Protein AF-A0A0L0F9P3-F1 (afdb_monomer)

Nearest PDB structures (foldseek):
  6ku0-assembly2_C  TM=9.664E-01  e=3.401E-04  Mus musculus
  3wb8-assembly2_B  TM=9.348E-01  e=1.065E-03  Mus musculus
  4l8t-assembly1_A  TM=9.067E-01  e=6.894E-04  Homo sapiens
  4j5l-assembly1_A  TM=8.996E-01  e=1.065E-03  Homo sapiens
  4lli-assembly2_B  TM=8.389E-01  e=1.009E-03  Homo sapiens

Organism: NCBI:txid667725

Sequence (140 aa):
HKELEDDRDPAQATLSRQASGVLQSSHEDYIGGDGGSDIHVTDIADPGVGANEPVGMFIFEEKDERALVQDLIVNVDPSELLDSRPHGIIAYILFMCLRWADHMNNPRQLQSLLTNSISSIKHVATKNHNRVDLVSFWIC

Structure (mmCIF, N/CA/C/O backbone):
data_AF-A0A0L0F9P3-F1
#
_entry.id   AF-A0A0L0F9P3-F1
#
loop_
_atom_site.group_PDB
_atom_site.id
_atom_site.type_symbol
_atom_site.label_atom_id
_atom_site.label_alt_id
_atom_site.label_comp_id
_atom_site.label_asym_id
_atom_site.label_entity_id
_atom_site.label_seq_id
_atom_site.pdbx_PDB_ins_code
_atom_site.Cartn_x
_atom_site.Cartn_y
_atom_site.Cartn_z
_atom_site.occupancy
_atom_site.B_iso_or_equiv
_atom_site.auth_seq_id
_atom_site.auth_comp_id
_atom_site.auth_asym_id
_atom_site.auth_atom_id
_atom_site.pdbx_PDB_model_num
ATOM 1 N N . HIS A 1 1 ? -52.066 -58.037 26.773 1.00 39.78 1 HIS A N 1
ATOM 2 C CA . HIS A 1 1 ? -51.198 -57.499 25.706 1.00 39.78 1 HIS A CA 1
ATOM 3 C C . HIS A 1 1 ? -51.707 -56.088 25.415 1.00 39.78 1 HIS A C 1
ATOM 5 O O . HIS A 1 1 ? -52.784 -55.987 24.855 1.00 39.78 1 HIS A O 1
ATOM 11 N N . LYS A 1 2 ? -51.244 -55.073 26.164 1.00 40.03 2 LYS A N 1
ATOM 12 C CA . LYS A 1 2 ? -50.114 -54.163 25.841 1.00 40.03 2 LYS A CA 1
ATOM 13 C C . LYS A 1 2 ? -50.456 -53.335 24.583 1.00 40.03 2 LYS A C 1
ATOM 15 O O . LYS A 1 2 ? -50.537 -53.938 23.522 1.00 40.03 2 LYS A O 1
ATOM 20 N N . GLU A 1 3 ? -51.002 -52.118 24.743 1.00 33.66 3 GLU A N 1
ATOM 21 C CA . GLU A 1 3 ? -50.288 -50.807 24.685 1.00 33.66 3 GLU A CA 1
ATOM 22 C C . GLU A 1 3 ? -49.562 -50.634 23.325 1.00 33.66 3 GLU A C 1
ATOM 24 O O . GLU A 1 3 ? -48.861 -51.549 22.912 1.00 33.66 3 GLU A O 1
ATOM 29 N N . LEU A 1 4 ? -49.634 -49.547 22.550 1.00 43.22 4 LEU A N 1
ATOM 30 C CA . LEU A 1 4 ? -49.847 -48.130 22.835 1.00 43.22 4 LEU A CA 1
ATOM 31 C C . LEU A 1 4 ? -50.578 -47.455 21.652 1.00 43.22 4 LEU A C 1
ATOM 33 O O . LEU A 1 4 ? -50.261 -47.717 20.491 1.00 43.22 4 LEU A O 1
ATOM 37 N N . GLU A 1 5 ? -51.501 -46.551 21.975 1.00 47.84 5 GLU A N 1
ATOM 38 C CA . GLU A 1 5 ? -51.888 -45.419 21.130 1.00 47.84 5 GLU A CA 1
ATOM 39 C C . GLU A 1 5 ? -50.667 -44.500 20.951 1.00 47.84 5 GLU A C 1
ATOM 41 O O . GLU A 1 5 ? -50.053 -44.089 21.934 1.00 47.84 5 GLU A O 1
ATOM 46 N N . ASP A 1 6 ? -50.299 -44.205 19.705 1.00 45.25 6 ASP A N 1
ATOM 47 C CA . ASP A 1 6 ? -49.307 -43.181 19.363 1.00 45.25 6 ASP A CA 1
ATOM 48 C C . ASP A 1 6 ? -50.056 -42.003 18.736 1.00 45.25 6 ASP A C 1
ATOM 50 O O . ASP A 1 6 ? -50.331 -41.959 17.534 1.00 45.25 6 ASP A O 1
ATOM 54 N N . ASP A 1 7 ? -50.459 -41.100 19.624 1.00 53.22 7 ASP A N 1
ATOM 55 C CA . ASP A 1 7 ? -50.978 -39.766 19.358 1.00 53.22 7 ASP A CA 1
ATOM 56 C C . ASP A 1 7 ? -49.865 -38.934 18.701 1.00 53.22 7 ASP A C 1
ATOM 58 O O . ASP A 1 7 ? -48.946 -38.450 19.363 1.00 53.22 7 ASP A O 1
ATOM 62 N N . ARG A 1 8 ? -49.892 -38.825 17.367 1.00 46.31 8 ARG A N 1
ATOM 63 C CA . ARG A 1 8 ? -48.954 -37.984 16.613 1.00 46.31 8 ARG A CA 1
ATOM 64 C C . ARG A 1 8 ? -49.638 -36.702 16.149 1.00 46.31 8 ARG A C 1
ATOM 66 O O . ARG A 1 8 ? -50.322 -36.653 15.130 1.00 46.31 8 ARG A O 1
ATOM 73 N N . ASP A 1 9 ? -49.392 -35.680 16.955 1.00 52.03 9 ASP A N 1
ATOM 74 C CA . ASP A 1 9 ? -49.667 -34.258 16.785 1.00 52.03 9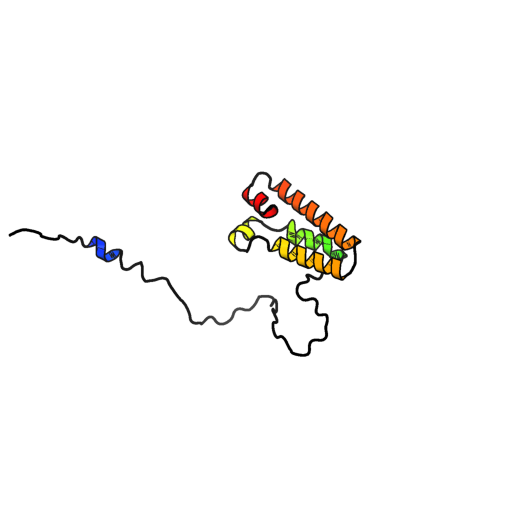 ASP A CA 1
ATOM 75 C C . ASP A 1 9 ? -49.433 -33.745 15.334 1.00 52.03 9 ASP A C 1
ATOM 77 O O . ASP A 1 9 ? -48.352 -33.958 14.763 1.00 52.03 9 ASP A O 1
ATOM 81 N N . PRO A 1 10 ? -50.397 -33.030 14.713 1.00 48.84 10 PRO A N 1
ATOM 82 C CA . PRO A 1 10 ? -50.265 -32.465 13.364 1.00 48.84 10 PRO A CA 1
ATOM 83 C C . PRO A 1 10 ? -49.190 -31.366 13.232 1.00 48.84 10 PRO A C 1
ATOM 85 O O . PRO A 1 10 ? -48.920 -30.908 12.119 1.00 48.84 10 PRO A O 1
ATOM 88 N N . ALA A 1 11 ? -48.532 -30.956 14.320 1.00 49.94 11 ALA A N 1
ATOM 89 C CA . ALA A 1 11 ? -47.473 -29.948 14.297 1.00 49.94 11 ALA A CA 1
ATOM 90 C C . ALA A 1 11 ? -46.138 -30.420 13.675 1.00 49.94 11 ALA A C 1
ATOM 92 O O . ALA A 1 11 ? -45.337 -29.581 13.256 1.00 49.94 11 ALA A O 1
ATOM 93 N N . GLN A 1 12 ? -45.882 -31.731 13.549 1.00 45.56 12 GLN A N 1
ATOM 94 C CA . GLN A 1 12 ? -44.607 -32.229 12.994 1.00 45.56 12 GLN A CA 1
ATOM 95 C C . GLN A 1 12 ? -44.573 -32.353 11.461 1.00 45.56 12 GLN A C 1
ATOM 97 O O . GLN A 1 12 ? -43.492 -32.424 10.880 1.00 45.56 12 GLN A O 1
ATOM 102 N N . ALA A 1 13 ? -45.717 -32.299 10.772 1.00 45.50 13 ALA A N 1
ATOM 103 C CA . ALA A 1 13 ? -45.753 -32.370 9.306 1.00 45.50 13 ALA A CA 1
ATOM 104 C C . ALA A 1 13 ? -45.357 -31.046 8.615 1.00 45.50 13 ALA A C 1
ATOM 106 O O . ALA A 1 13 ? -45.047 -31.027 7.422 1.00 45.50 13 ALA A O 1
ATOM 107 N N . THR A 1 14 ? -45.332 -29.935 9.358 1.00 46.09 14 THR A N 1
ATOM 108 C CA . THR A 1 14 ? -45.101 -28.590 8.801 1.00 46.09 14 THR A CA 1
ATOM 109 C C . THR A 1 14 ? -43.617 -28.196 8.779 1.00 46.09 14 THR A C 1
ATOM 111 O O . THR A 1 14 ? -43.223 -27.344 7.988 1.00 46.09 14 THR A O 1
ATOM 114 N N . LEU A 1 15 ? -42.758 -28.860 9.563 1.00 45.72 15 LEU A N 1
ATOM 115 C CA . LEU A 1 15 ? -41.320 -28.554 9.646 1.00 45.72 15 LEU A CA 1
ATOM 116 C C . LEU A 1 15 ? -40.458 -29.278 8.597 1.00 45.72 15 LEU A C 1
ATOM 118 O O . LEU A 1 15 ? -39.359 -28.825 8.288 1.00 45.72 15 LEU A O 1
ATOM 122 N N . SER A 1 16 ? -40.954 -30.351 7.976 1.00 44.59 16 SER A N 1
ATOM 123 C CA . SER A 1 16 ? -40.205 -31.091 6.945 1.00 44.59 16 SER A CA 1
ATOM 124 C C . SER A 1 16 ? -40.343 -30.501 5.536 1.00 44.59 16 SER A C 1
ATOM 126 O O . SER A 1 16 ? -39.657 -30.940 4.618 1.00 44.59 16 SER A O 1
ATOM 128 N N . ARG A 1 17 ? -41.214 -29.500 5.341 1.00 44.69 17 ARG A N 1
ATOM 129 C CA . ARG A 1 17 ? -41.481 -28.899 4.021 1.00 44.69 17 ARG A CA 1
ATOM 130 C C . ARG A 1 17 ? -40.638 -27.662 3.700 1.00 44.69 17 ARG A C 1
ATOM 132 O O . ARG A 1 17 ? -40.612 -27.251 2.546 1.00 44.69 17 ARG A O 1
ATOM 139 N N . GLN A 1 18 ? -39.925 -27.094 4.676 1.00 44.97 18 GLN A N 1
ATOM 140 C CA . GLN A 1 18 ? -39.047 -25.932 4.461 1.00 44.97 18 GLN A CA 1
ATOM 141 C C . GLN A 1 18 ? -37.567 -26.293 4.239 1.00 44.97 18 GLN A C 1
ATOM 143 O O . GLN A 1 18 ? -36.788 -25.421 3.872 1.00 44.97 18 GLN A O 1
ATOM 148 N N . ALA A 1 19 ? -37.175 -27.564 4.379 1.00 41.91 19 ALA A N 1
ATOM 149 C CA . ALA A 1 19 ? -35.773 -27.987 4.273 1.00 41.91 19 ALA A CA 1
ATOM 150 C C . ALA A 1 19 ? -35.351 -28.541 2.892 1.00 41.91 19 ALA A C 1
ATOM 152 O O . ALA A 1 19 ? -34.214 -28.973 2.739 1.00 41.91 19 ALA A O 1
ATOM 153 N N . SER A 1 20 ? -36.220 -28.516 1.872 1.00 40.22 20 SER A N 1
ATOM 154 C CA . SER A 1 20 ? -35.890 -29.005 0.512 1.00 40.22 20 SER A CA 1
ATOM 155 C C . SER A 1 20 ? -35.922 -27.933 -0.585 1.00 40.22 20 SER A C 1
ATOM 157 O O . SER A 1 20 ? -35.893 -28.271 -1.761 1.00 40.22 20 SER A O 1
ATOM 159 N N . GLY A 1 21 ? -35.994 -26.646 -0.234 1.00 38.62 21 GLY A N 1
ATOM 160 C CA . GLY A 1 21 ? -36.254 -25.580 -1.211 1.00 38.62 21 GLY A CA 1
ATOM 161 C C . GLY A 1 21 ? -35.056 -24.773 -1.713 1.00 38.62 21 GLY A C 1
ATOM 162 O O . GLY A 1 21 ? -35.260 -23.912 -2.561 1.00 38.62 21 GLY A O 1
ATOM 163 N N . VAL A 1 22 ? -33.838 -24.966 -1.199 1.00 42.78 22 VAL A N 1
ATOM 164 C CA . VAL A 1 22 ? -32.729 -24.044 -1.512 1.00 42.78 22 VAL A CA 1
ATOM 165 C C . VAL A 1 22 ? -31.419 -24.799 -1.699 1.00 42.78 22 VAL A C 1
ATOM 167 O O . VAL A 1 22 ? -30.590 -24.779 -0.804 1.00 42.78 22 VAL A O 1
ATOM 170 N N . LEU A 1 23 ? -31.228 -25.456 -2.848 1.00 36.94 23 LEU A N 1
ATOM 171 C CA . LEU A 1 23 ? -29.907 -25.696 -3.451 1.00 36.94 23 LEU A CA 1
ATOM 172 C C . LEU A 1 23 ? -30.036 -25.897 -4.979 1.00 36.94 23 LEU A C 1
ATOM 174 O O . LEU A 1 23 ? -30.827 -26.723 -5.425 1.00 36.94 23 LEU A O 1
ATOM 178 N N . GLN A 1 24 ? -29.190 -25.160 -5.717 1.00 29.66 24 GLN A N 1
ATOM 179 C CA . GLN A 1 24 ? -28.832 -25.226 -7.154 1.00 29.66 24 GLN A CA 1
ATOM 180 C C . GLN A 1 24 ? -29.918 -24.845 -8.200 1.00 29.66 24 GLN A C 1
ATOM 182 O O . GLN A 1 24 ? -30.902 -25.551 -8.364 1.00 29.66 24 GLN A O 1
ATOM 187 N N . SER A 1 25 ? -29.845 -23.659 -8.841 1.00 28.92 25 SER A N 1
ATOM 188 C CA . SER A 1 25 ? -29.088 -23.292 -10.081 1.00 28.92 25 SER A CA 1
ATOM 189 C C . SER A 1 25 ? -29.679 -23.940 -11.348 1.00 28.92 25 SER A C 1
ATOM 191 O O . SER A 1 25 ? -29.882 -25.145 -11.328 1.00 28.92 25 SER A O 1
ATOM 193 N N . SER A 1 26 ? -29.909 -23.345 -12.518 1.00 30.70 26 SER A N 1
ATOM 194 C CA . SER A 1 26 ? -29.681 -22.045 -13.167 1.00 30.70 26 SER A CA 1
ATOM 195 C C . SER A 1 26 ? -30.411 -22.145 -14.522 1.00 30.70 26 SER A C 1
ATOM 197 O O . SER A 1 26 ? -30.343 -23.224 -15.103 1.00 30.70 26 SER A O 1
ATOM 199 N N . HIS A 1 27 ? -31.035 -21.084 -15.055 1.00 27.81 27 HIS A N 1
ATOM 200 C CA . HIS A 1 27 ? -30.940 -20.711 -16.484 1.00 27.81 27 HIS A CA 1
ATOM 201 C C . HIS A 1 27 ? -31.651 -19.371 -16.764 1.00 27.81 27 HIS A C 1
ATOM 203 O O . HIS A 1 27 ? -32.832 -19.221 -16.469 1.00 27.81 27 HIS A O 1
ATOM 209 N N . GLU A 1 28 ? -30.847 -18.437 -17.268 1.00 31.78 28 GLU A N 1
ATOM 210 C CA . GLU A 1 28 ? -31.061 -17.292 -18.170 1.00 31.78 28 GLU A CA 1
ATOM 211 C C . GLU A 1 28 ? -32.479 -16.761 -18.445 1.00 31.78 28 GLU A C 1
ATOM 213 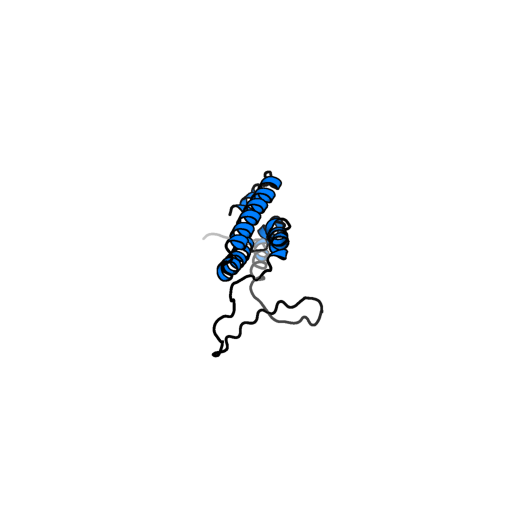O O . GLU A 1 28 ? -33.341 -17.482 -18.930 1.00 31.78 28 GLU A O 1
ATOM 218 N N . ASP A 1 29 ? -32.667 -15.454 -18.209 1.00 29.06 29 ASP A N 1
ATOM 219 C CA . ASP A 1 29 ? -33.060 -14.484 -19.249 1.00 29.06 29 ASP A CA 1
ATOM 220 C C . ASP A 1 29 ? -33.196 -13.080 -18.628 1.00 29.06 29 ASP A C 1
ATOM 222 O O . ASP A 1 29 ? -34.198 -12.763 -17.991 1.00 29.06 29 ASP A O 1
ATOM 226 N N . TYR A 1 30 ? -32.197 -12.212 -18.820 1.00 27.62 30 TYR A N 1
ATOM 227 C CA . TYR A 1 30 ? -32.400 -10.762 -18.729 1.00 27.62 30 TYR A CA 1
ATOM 228 C C . TYR A 1 30 ? -31.598 -10.053 -19.817 1.00 27.62 30 TYR A C 1
ATOM 230 O O . TYR A 1 30 ? -30.369 -10.030 -19.824 1.00 27.62 30 TYR A O 1
ATOM 238 N N . ILE A 1 31 ? -32.350 -9.487 -20.754 1.00 37.47 31 ILE A N 1
ATOM 239 C CA . ILE A 1 31 ? -31.886 -8.656 -21.855 1.00 37.47 31 ILE A CA 1
ATOM 240 C C . ILE A 1 31 ? -31.713 -7.210 -21.373 1.00 37.47 31 ILE A C 1
ATOM 242 O O . ILE A 1 31 ? -32.655 -6.626 -20.847 1.00 37.47 31 ILE A O 1
ATOM 246 N N . GLY A 1 32 ? -30.542 -6.637 -21.674 1.00 35.62 32 GLY A N 1
ATOM 247 C CA . GLY A 1 32 ? -30.359 -5.243 -22.104 1.00 35.62 32 GLY A CA 1
ATOM 248 C C . GLY A 1 32 ? -30.394 -4.146 -21.035 1.00 35.62 32 GLY A C 1
ATOM 249 O O . GLY A 1 32 ? -31.458 -3.761 -20.561 1.00 35.62 32 GLY A O 1
ATOM 250 N N . GLY A 1 33 ? -29.233 -3.541 -20.763 1.00 32.12 33 GLY A N 1
ATOM 251 C CA . GLY A 1 33 ? -29.119 -2.331 -19.945 1.00 32.12 33 GLY A CA 1
ATOM 252 C C . GLY A 1 33 ? -27.687 -1.805 -19.857 1.00 32.12 33 GLY A C 1
ATOM 253 O O . GLY A 1 33 ? -26.994 -2.073 -18.888 1.00 32.12 33 GLY A O 1
ATOM 254 N N . ASP A 1 34 ? -27.287 -1.103 -20.912 1.00 44.09 34 ASP A N 1
ATOM 255 C CA . ASP A 1 34 ? -26.072 -0.311 -21.146 1.00 44.09 34 ASP A CA 1
ATOM 256 C C . ASP A 1 34 ? -25.538 0.491 -19.932 1.00 44.09 34 ASP A C 1
ATOM 258 O O . ASP A 1 34 ? -26.315 1.099 -19.194 1.00 44.09 34 ASP A O 1
ATOM 262 N N . GLY A 1 35 ? -24.204 0.541 -19.781 1.00 47.06 35 GLY A N 1
ATOM 263 C CA . GLY A 1 35 ? -23.520 1.497 -18.898 1.00 47.06 35 GLY A CA 1
ATOM 264 C C . GLY A 1 35 ? -22.486 0.932 -17.916 1.00 47.06 35 GLY A C 1
ATOM 265 O O . GLY A 1 35 ? -22.568 1.220 -16.724 1.00 47.06 35 GLY A O 1
ATOM 266 N N . GLY A 1 36 ? -21.490 0.173 -18.377 1.00 35.25 36 GLY A N 1
ATOM 267 C CA . GLY A 1 36 ? -20.348 -0.231 -17.548 1.00 35.25 36 GLY A CA 1
ATOM 268 C C . GLY A 1 36 ? -19.083 -0.325 -18.388 1.00 35.25 36 GLY A C 1
ATOM 269 O O . GLY A 1 36 ? -19.044 -1.071 -19.355 1.00 35.25 36 GLY A O 1
ATOM 270 N N . SER A 1 37 ? -18.064 0.465 -18.059 1.00 44.56 37 SER A N 1
ATOM 271 C CA . SER A 1 37 ? -16.754 0.435 -18.714 1.00 44.56 37 SER A CA 1
ATOM 272 C C . SER A 1 37 ? -16.126 -0.959 -18.608 1.00 44.56 37 SER A C 1
ATOM 274 O O . SER A 1 37 ? -15.710 -1.360 -17.519 1.00 44.56 37 SER A O 1
ATOM 276 N N . ASP A 1 38 ? -16.062 -1.669 -19.736 1.00 35.94 38 ASP A N 1
ATOM 277 C CA . ASP A 1 38 ? -15.439 -2.986 -19.872 1.00 35.94 38 ASP A CA 1
ATOM 278 C C . ASP A 1 38 ? -13.960 -2.942 -19.466 1.00 35.94 38 ASP A C 1
ATOM 280 O O . ASP A 1 38 ? -13.110 -2.378 -20.159 1.00 35.94 38 ASP A O 1
ATOM 284 N N . ILE A 1 39 ? -13.638 -3.594 -18.349 1.00 44.53 39 ILE A N 1
ATOM 285 C CA . ILE A 1 39 ? -12.284 -4.074 -18.087 1.00 44.53 39 ILE A CA 1
ATOM 286 C C . ILE A 1 39 ? -12.181 -5.408 -18.820 1.00 44.53 39 ILE A C 1
ATOM 288 O O . ILE A 1 39 ? -12.640 -6.444 -18.342 1.00 44.53 39 ILE A O 1
ATOM 292 N N . HIS A 1 40 ? -11.615 -5.356 -20.019 1.00 36.34 40 HIS A N 1
ATOM 293 C CA . HIS A 1 40 ? -11.389 -6.519 -20.862 1.00 36.34 40 HIS A CA 1
ATOM 294 C C . HIS A 1 40 ? -10.305 -7.408 -20.234 1.00 36.34 40 HIS A C 1
ATOM 296 O O . HIS A 1 40 ? -9.109 -7.148 -20.371 1.00 36.34 40 HIS A O 1
ATOM 302 N N . VAL A 1 41 ? -10.715 -8.455 -19.517 1.00 46.81 41 VAL A N 1
ATOM 303 C CA . VAL A 1 41 ? -9.816 -9.542 -19.115 1.00 46.81 41 VAL A CA 1
ATOM 304 C C . VAL A 1 41 ? -9.681 -10.479 -20.312 1.00 46.81 41 VAL A C 1
ATOM 306 O O . VAL A 1 41 ? -10.481 -11.393 -20.496 1.00 46.81 41 VAL A O 1
ATOM 309 N N . THR A 1 42 ? -8.698 -10.217 -21.170 1.00 41.53 42 THR A N 1
ATOM 310 C CA . THR A 1 42 ? -8.315 -11.148 -22.235 1.00 41.53 42 THR A CA 1
ATOM 311 C C . THR A 1 42 ? -7.357 -12.200 -21.711 1.00 41.53 42 THR A C 1
ATOM 313 O O . THR A 1 42 ? -6.199 -11.897 -21.447 1.00 41.53 42 THR A O 1
ATOM 316 N N . ASP A 1 43 ? -7.836 -13.439 -21.657 1.00 51.94 43 ASP A N 1
ATOM 317 C CA . ASP A 1 43 ? -7.008 -14.641 -21.716 1.00 51.94 43 ASP A CA 1
ATOM 318 C C . ASP A 1 43 ? -7.288 -15.339 -23.055 1.00 51.94 43 ASP A C 1
ATOM 320 O O . ASP A 1 43 ? -8.304 -16.014 -23.213 1.00 51.94 43 ASP A O 1
ATOM 324 N N . ILE A 1 44 ? -6.390 -15.171 -24.030 1.00 45.03 44 ILE A N 1
ATOM 325 C CA . ILE A 1 44 ? -6.164 -16.141 -25.112 1.00 45.03 44 ILE A CA 1
ATOM 326 C C . ILE A 1 44 ? -4.653 -16.191 -25.340 1.00 45.03 44 ILE A C 1
ATOM 328 O O . ILE A 1 44 ? -4.073 -15.324 -25.990 1.00 45.03 44 ILE A O 1
ATOM 332 N N . ALA A 1 45 ? -4.015 -17.214 -24.776 1.00 44.81 45 ALA A N 1
ATOM 333 C CA . ALA A 1 45 ? -2.632 -17.554 -25.069 1.00 44.81 45 ALA A CA 1
ATOM 334 C C . ALA A 1 45 ? -2.516 -18.057 -26.521 1.00 44.81 45 ALA A C 1
ATOM 336 O O . ALA A 1 45 ? -2.985 -19.147 -26.852 1.00 44.81 45 ALA A O 1
ATOM 337 N N . ASP A 1 46 ? -1.884 -17.254 -27.375 1.00 43.78 46 ASP A N 1
ATOM 338 C CA . ASP A 1 46 ? -1.491 -17.588 -28.748 1.00 43.78 46 ASP A CA 1
ATOM 339 C C . ASP A 1 46 ? -0.060 -18.178 -28.746 1.00 43.78 46 ASP A C 1
ATOM 341 O O . ASP A 1 46 ? 0.825 -17.623 -28.078 1.00 43.78 46 ASP A O 1
ATOM 345 N N . PRO A 1 47 ? 0.240 -19.290 -29.453 1.00 44.31 47 PRO A N 1
ATOM 346 C CA . PRO A 1 47 ? 1.581 -19.863 -29.505 1.00 44.31 47 PRO A CA 1
ATOM 347 C C . PRO A 1 47 ? 2.437 -19.080 -30.511 1.00 44.31 47 PRO A C 1
ATOM 349 O O . PRO A 1 47 ? 2.783 -19.561 -31.586 1.00 44.31 47 PRO A O 1
ATOM 352 N N . GLY A 1 48 ? 2.762 -17.839 -30.157 1.00 45.47 48 GLY A N 1
ATOM 353 C CA . GLY A 1 48 ? 3.548 -16.923 -30.987 1.00 45.47 48 GLY A CA 1
ATOM 354 C C . GLY A 1 48 ? 3.976 -15.629 -30.292 1.00 45.47 48 GLY A C 1
ATOM 355 O O . GLY A 1 48 ? 4.543 -14.753 -30.942 1.00 45.47 48 GLY A O 1
ATOM 356 N N . VAL A 1 49 ? 3.723 -15.491 -28.985 1.00 46.75 49 VAL A N 1
ATOM 357 C CA . VAL A 1 49 ? 3.982 -14.261 -28.226 1.00 46.75 49 VAL A CA 1
ATOM 358 C C . VAL A 1 49 ? 5.485 -14.004 -28.116 1.00 46.75 49 VAL A C 1
ATOM 360 O O . VAL A 1 49 ? 6.229 -14.739 -27.463 1.00 46.75 49 VAL A O 1
ATOM 363 N N . GLY A 1 50 ? 5.933 -12.932 -28.774 1.00 45.12 50 GLY A N 1
ATOM 364 C CA . GLY A 1 50 ? 7.244 -12.342 -28.547 1.00 45.12 50 GLY A CA 1
ATOM 365 C C . GLY A 1 50 ? 7.416 -12.042 -27.061 1.00 45.12 50 GLY A C 1
ATOM 366 O O . GLY A 1 50 ? 6.545 -11.452 -26.429 1.00 45.12 50 GLY A O 1
ATOM 367 N N . ALA A 1 51 ? 8.533 -12.494 -26.499 1.00 53.16 51 ALA A N 1
ATOM 368 C CA . ALA A 1 51 ? 8.877 -12.280 -25.105 1.00 53.16 51 ALA A CA 1
ATOM 369 C C . ALA A 1 51 ? 8.707 -10.800 -24.705 1.00 53.16 51 ALA A C 1
ATOM 371 O O . ALA A 1 51 ? 9.145 -9.917 -25.445 1.00 53.16 51 ALA A O 1
ATOM 372 N N . ASN A 1 52 ? 8.170 -10.577 -23.499 1.00 58.75 52 ASN A N 1
ATOM 373 C CA . ASN A 1 52 ? 8.065 -9.306 -22.758 1.00 58.75 52 ASN A CA 1
ATOM 374 C C . ASN A 1 52 ? 6.715 -8.565 -22.807 1.00 58.75 52 ASN A C 1
ATOM 376 O O . ASN A 1 52 ? 6.690 -7.343 -22.934 1.00 58.75 52 ASN A O 1
ATOM 380 N N . GLU A 1 53 ? 5.599 -9.263 -22.601 1.00 58.94 53 GLU A N 1
ATOM 381 C CA . GLU A 1 53 ? 4.395 -8.602 -22.085 1.00 58.94 53 GLU A CA 1
ATOM 382 C C . GLU A 1 53 ? 4.460 -8.555 -20.542 1.00 58.94 53 GLU A C 1
ATOM 384 O O . GLU A 1 53 ? 4.771 -9.580 -19.924 1.00 58.94 53 GLU A O 1
ATOM 389 N N . PRO A 1 54 ? 4.235 -7.394 -19.893 1.00 61.94 54 PRO A N 1
ATOM 390 C CA . PRO A 1 54 ? 4.354 -7.239 -18.443 1.00 61.94 54 PRO A CA 1
ATOM 391 C C . PRO A 1 54 ? 3.149 -7.856 -17.712 1.00 61.94 54 PRO A C 1
ATOM 393 O O . PRO A 1 54 ? 2.336 -7.169 -17.097 1.00 61.94 54 PRO A O 1
ATOM 396 N N . VAL A 1 55 ? 3.031 -9.183 -17.770 1.00 75.38 55 VAL A N 1
ATOM 397 C CA . VAL A 1 55 ? 1.998 -9.937 -17.053 1.00 75.38 55 VAL A CA 1
ATOM 398 C C . VAL A 1 55 ? 2.259 -9.847 -15.546 1.00 75.38 55 VAL A C 1
ATOM 400 O O . VAL A 1 55 ? 3.367 -10.107 -15.069 1.00 75.38 55 VAL A O 1
ATOM 403 N N . GLY A 1 56 ? 1.231 -9.479 -14.778 1.00 80.88 56 GLY A N 1
ATOM 404 C CA . GLY A 1 56 ? 1.311 -9.394 -13.315 1.00 80.88 56 GLY A CA 1
ATOM 405 C C . GLY A 1 56 ? 2.052 -8.162 -12.779 1.00 80.88 56 GLY A C 1
ATOM 406 O O . GLY A 1 56 ? 2.587 -8.208 -11.668 1.00 80.88 56 GLY A O 1
ATOM 407 N N . MET A 1 57 ? 2.114 -7.074 -13.554 1.00 88.31 57 MET A N 1
ATOM 408 C CA . MET A 1 57 ? 2.641 -5.778 -13.115 1.00 88.31 57 MET A CA 1
ATOM 409 C C . MET A 1 57 ? 1.5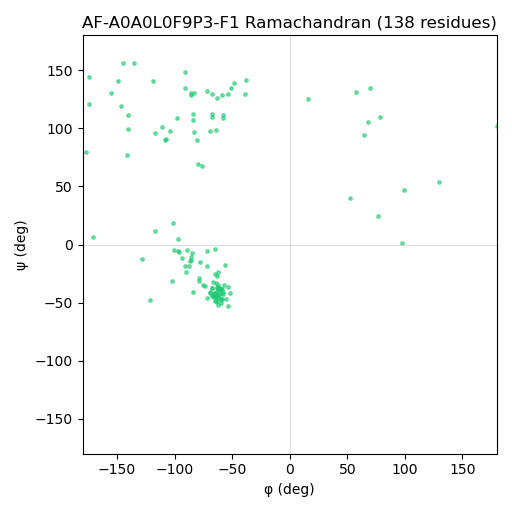61 -4.702 -13.199 1.00 88.31 57 MET A C 1
ATOM 411 O O . MET A 1 57 ? 0.793 -4.652 -14.156 1.00 88.31 57 MET A O 1
ATOM 415 N N . PHE A 1 58 ? 1.529 -3.817 -12.206 1.00 89.62 58 PHE A N 1
ATOM 416 C CA . PHE A 1 58 ? 0.668 -2.642 -12.228 1.00 89.62 58 PHE A CA 1
ATOM 417 C C . PHE A 1 58 ? 1.517 -1.461 -12.686 1.00 89.62 58 PHE A C 1
ATOM 419 O O . PHE A 1 58 ? 2.419 -1.020 -11.972 1.00 89.62 58 PHE A O 1
ATOM 426 N N . ILE A 1 59 ? 1.259 -1.003 -13.907 1.00 89.88 59 ILE A N 1
ATOM 427 C CA . ILE A 1 59 ? 2.049 0.031 -14.572 1.00 89.88 59 ILE A CA 1
ATOM 428 C C . ILE A 1 59 ? 1.523 1.400 -14.153 1.00 89.88 59 ILE A C 1
ATOM 430 O O . ILE A 1 59 ? 0.331 1.676 -14.263 1.00 89.88 59 ILE A O 1
ATOM 434 N N . PHE A 1 60 ? 2.425 2.266 -13.701 1.00 90.81 60 PHE A N 1
ATOM 435 C CA . PHE A 1 60 ? 2.110 3.645 -13.339 1.00 90.81 60 PHE A CA 1
ATOM 436 C C . PHE A 1 60 ? 3.272 4.582 -13.687 1.00 90.81 60 PHE A C 1
ATOM 438 O O . PHE A 1 60 ? 4.431 4.159 -13.777 1.00 90.81 60 PHE A O 1
ATOM 445 N N . GLU A 1 61 ? 2.960 5.866 -13.873 1.00 90.50 61 GLU A N 1
ATOM 446 C CA . GLU A 1 61 ? 3.949 6.922 -14.094 1.00 90.50 61 GLU A CA 1
ATOM 447 C C . GLU A 1 61 ? 4.385 7.550 -12.760 1.00 90.50 61 GLU A C 1
ATOM 449 O O . GLU A 1 61 ? 3.599 7.667 -11.822 1.00 90.50 61 GLU A O 1
ATOM 454 N N . GLU A 1 62 ? 5.634 8.017 -12.665 1.00 88.81 62 GLU A N 1
ATOM 455 C CA . GLU A 1 62 ? 6.189 8.590 -11.423 1.00 88.81 62 GLU A CA 1
ATOM 456 C C . GLU A 1 62 ? 5.371 9.779 -10.886 1.00 88.81 62 GLU A C 1
ATOM 458 O O . GLU A 1 62 ? 5.194 9.921 -9.677 1.00 88.81 62 GLU A O 1
ATOM 463 N N . LYS A 1 63 ? 4.804 10.603 -11.777 1.00 91.25 63 LYS A N 1
ATOM 464 C CA . LYS A 1 63 ? 3.945 11.738 -11.398 1.00 91.25 63 LYS A CA 1
ATOM 465 C C . LYS A 1 63 ? 2.657 11.311 -10.676 1.00 91.25 63 LYS A C 1
ATOM 467 O O . LYS A 1 63 ? 2.142 12.081 -9.867 1.00 91.25 63 LYS A O 1
ATOM 472 N N . ASP A 1 64 ? 2.176 10.097 -10.939 1.00 93.50 64 ASP A N 1
ATOM 473 C CA . ASP A 1 64 ? 0.895 9.592 -10.443 1.00 93.50 64 ASP A CA 1
ATOM 474 C C . ASP A 1 64 ? 1.069 8.736 -9.183 1.00 93.50 64 ASP A C 1
ATOM 476 O O . ASP A 1 64 ? 0.085 8.376 -8.544 1.00 93.50 64 ASP A O 1
ATOM 480 N N . GLU A 1 65 ? 2.311 8.465 -8.758 1.00 92.38 65 GLU A N 1
ATOM 481 C CA . GLU A 1 65 ? 2.629 7.644 -7.581 1.00 92.38 65 GLU A CA 1
ATOM 482 C C . GLU A 1 65 ? 1.873 8.103 -6.325 1.00 92.38 65 GLU A C 1
ATOM 484 O O . GLU A 1 65 ? 1.350 7.293 -5.559 1.00 92.38 65 GLU A O 1
ATOM 489 N N . ARG A 1 66 ? 1.781 9.420 -6.113 1.00 93.19 66 ARG A N 1
ATOM 490 C CA . ARG A 1 66 ? 1.072 9.977 -4.954 1.00 93.19 66 ARG A CA 1
ATOM 491 C C . ARG A 1 66 ? -0.428 9.724 -5.018 1.00 93.19 66 ARG A C 1
ATOM 493 O O . ARG A 1 66 ? -1.004 9.358 -3.998 1.00 93.19 66 ARG A O 1
ATOM 500 N N . ALA A 1 67 ? -1.036 9.924 -6.187 1.00 94.62 67 ALA A N 1
ATOM 501 C CA . ALA A 1 67 ? -2.460 9.675 -6.391 1.00 94.62 67 ALA A CA 1
ATOM 502 C C . ALA A 1 67 ? -2.763 8.182 -6.223 1.00 94.62 67 ALA A C 1
ATOM 504 O O . ALA A 1 67 ? -3.660 7.823 -5.470 1.00 94.62 67 ALA A O 1
ATOM 505 N N . LEU A 1 68 ? -1.920 7.319 -6.798 1.00 95.00 68 LEU A N 1
ATOM 506 C CA . LEU A 1 68 ? -1.993 5.870 -6.642 1.00 95.00 68 LEU A CA 1
ATOM 507 C C . LEU A 1 68 ? -1.998 5.452 -5.167 1.00 95.00 68 LEU A C 1
ATOM 509 O O . LEU A 1 68 ? -2.893 4.733 -4.739 1.00 95.00 68 LEU A O 1
ATOM 513 N N . VAL A 1 69 ? -1.028 5.912 -4.370 1.00 94.19 69 VAL A N 1
ATOM 514 C CA . VAL A 1 69 ? -0.966 5.589 -2.932 1.00 94.19 69 VAL A CA 1
ATOM 515 C C . VAL A 1 69 ? -2.177 6.150 -2.184 1.00 94.19 69 VAL A C 1
ATOM 517 O O . VAL A 1 69 ? -2.696 5.506 -1.270 1.00 94.19 69 VAL A O 1
ATOM 520 N N . GLN A 1 70 ? -2.634 7.344 -2.552 1.00 94.44 70 GLN A N 1
ATOM 521 C CA . GLN A 1 70 ? -3.785 7.973 -1.920 1.00 94.44 70 GLN A CA 1
ATOM 522 C C . GLN A 1 70 ? -5.072 7.182 -2.180 1.00 94.44 70 GLN A C 1
ATOM 524 O O . GLN A 1 70 ? -5.804 6.891 -1.235 1.00 94.44 70 GLN A O 1
ATOM 529 N N . ASP A 1 71 ? -5.306 6.760 -3.416 1.00 93.56 71 ASP A N 1
ATOM 530 C CA . ASP A 1 71 ? -6.496 6.002 -3.794 1.00 93.56 71 ASP A CA 1
ATOM 531 C C . ASP A 1 71 ? -6.448 4.557 -3.299 1.00 93.56 71 ASP A C 1
ATOM 533 O O . ASP A 1 71 ? -7.466 4.018 -2.874 1.00 93.56 71 ASP A O 1
ATOM 537 N N . LEU A 1 72 ? -5.262 3.946 -3.287 1.00 93.19 72 LEU A N 1
ATOM 538 C CA . LEU A 1 72 ? -5.078 2.558 -2.875 1.00 93.19 72 LEU A CA 1
ATOM 539 C C . LEU A 1 72 ? -5.075 2.368 -1.349 1.00 93.19 72 LEU A C 1
ATOM 541 O O . LEU A 1 72 ? -5.421 1.288 -0.874 1.00 93.19 72 LEU A O 1
ATOM 545 N N . ILE A 1 73 ? -4.653 3.377 -0.577 1.00 92.56 73 ILE A N 1
ATOM 546 C CA . ILE A 1 73 ? -4.455 3.251 0.879 1.00 92.56 73 ILE A CA 1
ATOM 547 C C . ILE A 1 73 ? -5.315 4.239 1.671 1.00 92.56 73 ILE A C 1
ATOM 549 O O . ILE A 1 73 ? -5.943 3.857 2.653 1.00 92.56 73 ILE A O 1
ATOM 553 N N . VAL A 1 74 ? -5.340 5.517 1.293 1.00 92.44 74 VAL A N 1
ATOM 554 C CA . VAL A 1 74 ? -5.937 6.576 2.129 1.00 92.44 74 VAL A CA 1
ATOM 555 C C . VAL A 1 74 ? -7.448 6.695 1.935 1.00 92.44 74 VAL A C 1
ATOM 557 O O . VAL A 1 74 ? -8.171 6.895 2.911 1.00 92.44 74 VAL A O 1
ATOM 560 N N . ASN A 1 75 ? -7.913 6.592 0.691 1.00 90.62 75 ASN A N 1
ATOM 561 C CA . ASN A 1 75 ? -9.313 6.805 0.313 1.00 90.62 75 ASN A CA 1
ATOM 562 C C . ASN A 1 75 ? -10.166 5.533 0.395 1.00 90.62 75 ASN A C 1
ATOM 564 O O . ASN A 1 75 ? -11.375 5.588 0.190 1.00 90.62 75 ASN A O 1
ATOM 568 N N . VAL A 1 76 ? -9.547 4.394 0.693 1.00 88.38 76 VAL A N 1
ATOM 569 C CA . VAL A 1 76 ? -10.243 3.121 0.835 1.00 88.38 76 VAL A CA 1
ATOM 570 C C . VAL A 1 76 ? -11.065 3.104 2.120 1.00 88.38 76 VAL A C 1
ATOM 572 O O . VAL A 1 76 ? -10.533 3.392 3.193 1.00 88.38 76 VAL A O 1
ATOM 575 N N . ASP A 1 77 ? -12.333 2.695 2.026 1.00 84.81 77 ASP A N 1
ATOM 576 C CA . ASP A 1 77 ? -13.116 2.321 3.202 1.00 84.81 77 ASP A CA 1
ATOM 577 C C . ASP A 1 77 ? -12.817 0.857 3.579 1.00 84.81 77 ASP A C 1
ATOM 579 O O . ASP A 1 77 ? -13.243 -0.070 2.880 1.00 84.81 77 ASP A O 1
ATOM 583 N N . PRO A 1 78 ? -12.078 0.608 4.675 1.00 79.19 78 PRO A N 1
ATOM 584 C CA . PRO A 1 78 ? -11.801 -0.751 5.125 1.00 79.19 78 PRO A CA 1
ATOM 585 C C . PRO A 1 78 ? -13.078 -1.518 5.499 1.00 79.19 78 PRO A C 1
ATOM 587 O O . PRO A 1 78 ? -13.080 -2.741 5.414 1.00 79.19 78 PRO A O 1
ATOM 590 N N . SER A 1 79 ? -14.175 -0.839 5.853 1.00 80.69 79 SER A N 1
ATOM 591 C CA . SER A 1 79 ? -15.451 -1.489 6.188 1.00 80.69 79 SER A CA 1
ATOM 592 C C . SER A 1 79 ? -16.054 -2.198 4.970 1.00 80.69 79 SER A C 1
ATOM 594 O O . SER A 1 79 ? -16.488 -3.339 5.076 1.00 80.69 79 SER A O 1
ATOM 596 N N . GLU A 1 80 ? -16.007 -1.567 3.792 1.00 77.94 80 GLU A N 1
ATOM 597 C CA . GLU A 1 80 ? -16.509 -2.161 2.543 1.00 77.94 80 GLU A CA 1
ATOM 598 C C . GLU A 1 80 ? -15.674 -3.368 2.097 1.00 77.94 80 GLU A C 1
ATOM 600 O O . GLU A 1 80 ? -16.185 -4.313 1.490 1.00 77.94 80 GLU A O 1
ATOM 605 N N . LEU A 1 81 ? -14.373 -3.348 2.391 1.00 77.19 81 LEU A N 1
ATOM 606 C CA . LEU A 1 81 ? -13.453 -4.425 2.034 1.00 77.19 81 LEU A CA 1
ATOM 607 C C . LEU A 1 81 ? -13.531 -5.625 2.968 1.00 77.19 81 LEU A C 1
ATOM 609 O O . LEU A 1 81 ? -13.316 -6.743 2.504 1.00 77.19 81 LEU A O 1
ATOM 613 N N . LEU A 1 82 ? -13.842 -5.406 4.247 1.00 74.31 82 LEU A N 1
ATOM 614 C CA . LEU A 1 82 ? -14.021 -6.479 5.224 1.00 74.31 82 LEU A CA 1
ATOM 615 C C . LEU A 1 82 ? -15.214 -7.383 4.881 1.00 74.31 82 LEU A C 1
ATOM 617 O O . LEU A 1 82 ? -15.137 -8.586 5.119 1.00 74.31 82 LEU A O 1
ATOM 621 N N . ASP A 1 83 ? -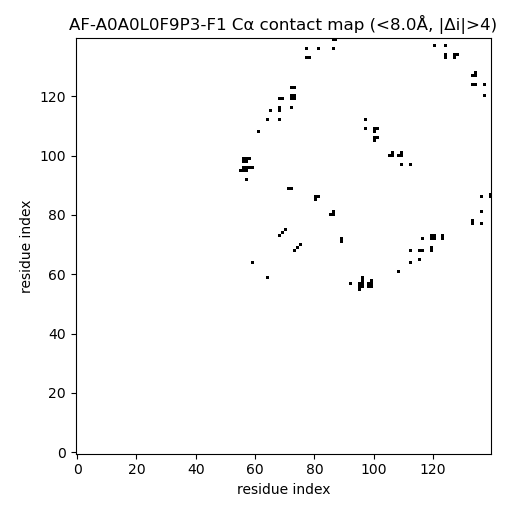16.267 -6.826 4.279 1.00 70.75 83 ASP A N 1
ATOM 622 C CA . ASP A 1 83 ? -17.501 -7.563 3.983 1.00 70.75 83 ASP A CA 1
ATOM 623 C C . ASP A 1 83 ? -17.508 -8.249 2.604 1.00 70.75 83 ASP A C 1
ATOM 625 O O . ASP A 1 83 ? -18.257 -9.204 2.396 1.00 70.75 83 ASP A O 1
ATOM 629 N N . SER A 1 84 ? -16.710 -7.773 1.638 1.00 66.12 84 SER A N 1
ATOM 630 C CA . SER A 1 84 ? -16.933 -8.094 0.215 1.00 66.12 84 SER A CA 1
ATOM 631 C C . SER A 1 84 ? -15.733 -8.636 -0.562 1.00 66.12 84 SER A C 1
ATOM 633 O O . SER A 1 84 ? -15.912 -9.113 -1.686 1.00 66.12 84 SER A O 1
ATOM 635 N N . ARG A 1 85 ? -14.506 -8.569 -0.028 1.00 64.56 85 ARG A N 1
ATOM 636 C CA . ARG A 1 85 ? -13.296 -8.908 -0.795 1.00 64.56 85 ARG A CA 1
ATOM 637 C C . ARG A 1 85 ? -12.312 -9.776 -0.015 1.00 64.56 85 ARG A C 1
ATOM 639 O O . ARG A 1 85 ? -12.287 -9.728 1.211 1.00 64.56 85 ARG A O 1
ATOM 646 N N . PRO A 1 86 ? -11.451 -10.544 -0.715 1.00 70.38 86 PRO A N 1
ATOM 647 C CA . PRO A 1 86 ? -10.362 -11.247 -0.063 1.00 70.38 86 PRO A CA 1
ATOM 648 C C . PRO A 1 86 ? -9.470 -10.235 0.653 1.00 70.38 86 PRO A C 1
ATOM 650 O O . PRO A 1 86 ? -9.010 -9.255 0.051 1.00 70.38 86 PRO A O 1
ATOM 653 N N . HIS A 1 87 ? -9.204 -10.495 1.930 1.00 68.88 87 HIS A N 1
ATOM 654 C CA . HIS A 1 87 ? -8.157 -9.800 2.662 1.00 68.88 87 HIS A CA 1
ATOM 655 C C . HIS A 1 87 ? -6.851 -9.861 1.848 1.00 68.88 87 HIS A C 1
ATOM 657 O O . HIS A 1 87 ? -6.509 -10.901 1.282 1.00 68.88 87 HIS A O 1
ATOM 663 N N . GLY A 1 88 ? -6.147 -8.732 1.739 1.00 80.25 88 GLY A N 1
ATOM 664 C CA . GLY A 1 88 ? -4.855 -8.657 1.046 1.00 80.25 88 GLY A CA 1
ATOM 665 C C . GLY A 1 88 ? -4.875 -8.155 -0.403 1.00 80.25 88 GLY A C 1
ATOM 666 O O . GLY A 1 88 ? -3.806 -8.029 -0.995 1.00 80.25 88 GLY A O 1
ATOM 667 N N . ILE A 1 89 ? -6.025 -7.787 -0.985 1.00 87.25 89 ILE A N 1
ATOM 668 C CA . ILE A 1 89 ? -6.062 -7.217 -2.352 1.00 87.25 89 ILE A CA 1
ATOM 669 C C . ILE A 1 89 ? -5.222 -5.936 -2.495 1.00 87.25 89 ILE A C 1
ATOM 671 O O . ILE A 1 89 ? -4.536 -5.748 -3.496 1.00 87.25 89 ILE A O 1
ATOM 675 N N . ILE A 1 90 ? -5.219 -5.074 -1.474 1.00 89.44 90 ILE A N 1
ATOM 676 C CA . ILE A 1 90 ? -4.414 -3.845 -1.464 1.00 89.44 90 ILE A CA 1
ATOM 677 C C . ILE A 1 90 ? -2.925 -4.187 -1.469 1.00 89.44 90 ILE A C 1
ATOM 679 O O . ILE A 1 90 ? -2.163 -3.621 -2.250 1.00 89.44 90 ILE A O 1
ATOM 683 N N . ALA A 1 91 ? -2.522 -5.153 -0.639 1.00 90.81 91 ALA A N 1
ATOM 684 C CA . ALA A 1 91 ? -1.148 -5.638 -0.595 1.00 90.81 91 ALA A CA 1
ATOM 685 C C . ALA A 1 91 ? -0.732 -6.258 -1.938 1.00 90.81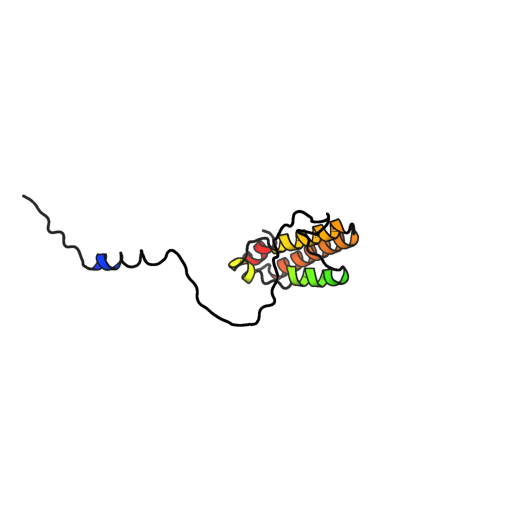 91 ALA A C 1
ATOM 687 O O . ALA A 1 91 ? 0.385 -6.031 -2.398 1.00 90.81 91 ALA A O 1
ATOM 688 N N . TYR A 1 92 ? -1.642 -6.978 -2.601 1.00 90.94 92 TYR A N 1
ATOM 689 C CA . TYR A 1 92 ? -1.405 -7.550 -3.923 1.00 90.94 92 TYR A CA 1
ATOM 690 C C . TYR A 1 92 ? -1.199 -6.474 -4.998 1.00 90.94 92 TYR A C 1
ATOM 692 O O . TYR A 1 92 ? -0.211 -6.522 -5.729 1.00 90.94 92 TYR A O 1
ATOM 700 N N . ILE A 1 93 ? -2.072 -5.463 -5.067 1.00 91.94 93 ILE A N 1
ATOM 701 C CA . ILE A 1 93 ? -1.923 -4.348 -6.017 1.00 91.94 93 ILE A CA 1
ATOM 702 C C . ILE A 1 93 ? -0.628 -3.577 -5.734 1.00 91.94 93 ILE A C 1
ATOM 704 O O . ILE A 1 93 ? 0.133 -3.291 -6.660 1.00 91.94 93 ILE A O 1
ATOM 708 N N . LEU A 1 94 ? -0.327 -3.299 -4.462 1.00 92.75 94 LEU A N 1
ATOM 709 C CA . LEU A 1 94 ? 0.912 -2.629 -4.072 1.00 92.75 94 LEU A CA 1
ATOM 710 C C . LEU A 1 94 ? 2.146 -3.443 -4.488 1.00 92.75 94 LEU A C 1
ATOM 712 O O . LEU A 1 94 ? 3.107 -2.884 -5.012 1.00 92.75 94 LEU A O 1
ATOM 716 N N . PHE A 1 95 ? 2.111 -4.767 -4.324 1.00 92.12 95 PHE A N 1
ATOM 717 C CA . PHE A 1 95 ? 3.174 -5.655 -4.788 1.00 92.12 95 PHE A CA 1
ATOM 718 C C . PHE A 1 95 ? 3.342 -5.618 -6.312 1.00 92.12 95 PHE A C 1
ATOM 720 O O . PHE A 1 95 ? 4.473 -5.571 -6.798 1.00 92.12 95 PHE A O 1
ATOM 727 N N . MET A 1 96 ? 2.248 -5.566 -7.076 1.00 93.25 96 MET A N 1
ATOM 728 C CA . MET A 1 96 ? 2.318 -5.399 -8.531 1.00 93.25 96 MET A CA 1
ATOM 729 C C . MET A 1 96 ? 2.958 -4.060 -8.937 1.00 93.25 96 MET A C 1
ATOM 731 O O . MET A 1 96 ? 3.704 -4.023 -9.916 1.00 93.25 96 MET A O 1
ATOM 735 N N . CYS A 1 97 ? 2.737 -2.986 -8.169 1.00 93.44 97 CYS A N 1
ATOM 736 C CA . CYS A 1 97 ? 3.404 -1.692 -8.371 1.00 93.44 97 CYS A CA 1
ATOM 737 C C . CYS A 1 97 ? 4.903 -1.767 -8.031 1.00 93.44 97 CYS A C 1
ATOM 739 O O . CYS A 1 97 ? 5.742 -1.227 -8.751 1.00 93.44 97 CYS A O 1
ATOM 741 N N . LEU A 1 98 ? 5.263 -2.470 -6.950 1.00 92.50 98 LEU A N 1
ATOM 742 C CA . LEU A 1 98 ? 6.661 -2.671 -6.551 1.00 92.50 98 LEU A CA 1
ATOM 743 C C . LEU A 1 98 ? 7.442 -3.463 -7.604 1.00 92.50 98 LEU A C 1
ATOM 745 O O . LEU A 1 98 ? 8.556 -3.077 -7.948 1.00 92.50 98 LEU A O 1
ATOM 749 N N . ARG A 1 99 ? 6.849 -4.530 -8.157 1.00 90.50 99 ARG A N 1
ATOM 750 C CA . ARG A 1 99 ? 7.453 -5.299 -9.257 1.00 90.50 99 ARG A CA 1
ATOM 751 C C . ARG A 1 99 ? 7.695 -4.441 -10.493 1.00 90.50 99 ARG A C 1
ATOM 753 O O . ARG A 1 99 ? 8.718 -4.612 -11.144 1.00 90.50 99 ARG A O 1
ATOM 760 N N . TRP A 1 100 ? 6.777 -3.528 -10.809 1.00 91.00 100 TRP A N 1
ATOM 761 C CA . TRP A 1 100 ? 6.953 -2.585 -11.911 1.00 91.00 100 TRP A CA 1
ATOM 762 C C . TRP A 1 100 ? 8.129 -1.629 -11.666 1.00 91.00 100 TRP A C 1
ATOM 764 O O . TRP A 1 100 ? 9.000 -1.491 -12.524 1.00 91.00 100 TRP A O 1
ATOM 774 N N . ALA A 1 101 ? 8.196 -1.020 -10.479 1.00 91.62 101 ALA A N 1
ATOM 775 C CA . ALA A 1 101 ? 9.286 -0.112 -10.118 1.00 91.62 101 ALA A CA 1
ATOM 776 C C . ALA A 1 101 ? 10.663 -0.814 -10.116 1.00 91.62 101 ALA A C 1
ATOM 778 O O . ALA A 1 101 ? 11.658 -0.230 -10.553 1.00 91.62 101 ALA A O 1
ATOM 779 N N . ASP A 1 102 ? 10.710 -2.075 -9.672 1.00 90.44 102 ASP A N 1
ATOM 780 C CA . ASP A 1 102 ? 11.898 -2.936 -9.746 1.00 90.44 102 ASP A CA 1
ATOM 781 C C . ASP A 1 102 ? 12.266 -3.284 -11.198 1.00 90.44 102 ASP A C 1
ATOM 783 O O . ASP A 1 102 ? 13.420 -3.138 -11.597 1.00 90.44 102 ASP A O 1
ATOM 787 N N . HIS A 1 103 ? 11.281 -3.636 -12.032 1.00 89.94 103 HIS A N 1
ATOM 788 C CA . HIS A 1 103 ? 11.485 -3.944 -13.450 1.00 89.94 103 HIS A CA 1
ATOM 789 C C . HIS A 1 103 ? 12.036 -2.751 -14.247 1.00 89.94 103 HIS A C 1
ATOM 791 O O . HIS A 1 103 ? 12.907 -2.921 -15.100 1.00 89.94 103 HIS A O 1
ATOM 797 N N . MET A 1 104 ? 11.585 -1.534 -13.934 1.00 89.56 104 MET A N 1
ATOM 798 C CA . MET A 1 104 ? 12.125 -0.291 -14.497 1.00 89.56 104 MET A CA 1
ATOM 799 C C . MET A 1 104 ? 13.523 0.065 -13.962 1.00 89.56 104 MET A C 1
ATOM 801 O O . MET A 1 104 ? 14.133 1.024 -14.438 1.00 89.56 104 MET A O 1
ATOM 805 N N . ASN A 1 105 ? 14.046 -0.697 -12.992 1.00 89.38 105 ASN A N 1
ATOM 806 C CA . ASN A 1 105 ? 15.343 -0.497 -12.349 1.00 89.38 105 ASN A CA 1
ATOM 807 C C . ASN A 1 105 ? 15.519 0.939 -11.810 1.00 89.38 105 ASN A C 1
ATOM 809 O O . ASN A 1 105 ? 16.587 1.546 -11.933 1.00 89.38 105 ASN A O 1
ATOM 813 N N . ASN A 1 106 ? 14.451 1.505 -11.229 1.00 87.44 106 ASN A N 1
ATOM 814 C CA . ASN A 1 106 ? 14.445 2.852 -10.661 1.00 87.44 106 ASN A CA 1
ATOM 815 C C . ASN A 1 106 ? 14.418 2.792 -9.120 1.00 87.44 106 ASN A C 1
ATOM 817 O O . ASN A 1 106 ? 13.344 2.817 -8.511 1.00 87.44 106 ASN A O 1
ATOM 821 N N . PRO A 1 107 ? 15.588 2.771 -8.449 1.00 90.12 107 PRO A N 1
ATOM 822 C CA . PRO A 1 107 ? 15.647 2.635 -6.994 1.00 90.12 107 PRO A CA 1
ATOM 823 C C . PRO A 1 107 ? 15.024 3.825 -6.253 1.00 90.12 107 PRO A C 1
ATOM 825 O O . PRO A 1 107 ? 14.562 3.664 -5.126 1.00 90.12 107 PRO A O 1
ATOM 828 N N . ARG A 1 108 ? 14.978 5.016 -6.870 1.00 92.19 108 ARG A N 1
ATOM 829 C CA . ARG A 1 108 ? 14.351 6.201 -6.264 1.00 92.19 108 ARG A CA 1
ATOM 830 C C . ARG A 1 108 ? 12.836 6.082 -6.232 1.00 92.19 108 ARG A C 1
ATOM 832 O O . ARG A 1 108 ? 12.246 6.335 -5.187 1.00 92.19 108 ARG A O 1
ATOM 839 N N . GLN A 1 109 ? 12.228 5.661 -7.337 1.00 90.12 109 GLN A N 1
ATOM 840 C CA . GLN A 1 109 ? 10.787 5.424 -7.396 1.00 90.12 109 GLN A CA 1
ATOM 841 C C . GLN A 1 109 ? 10.385 4.285 -6.454 1.00 90.12 109 GLN A C 1
ATOM 843 O O . GLN A 1 109 ? 9.434 4.425 -5.694 1.00 90.12 109 GLN A O 1
ATOM 848 N N . LEU A 1 110 ? 11.160 3.196 -6.416 1.00 94.12 110 LEU A N 1
ATOM 849 C CA . LEU A 1 110 ? 10.912 2.094 -5.486 1.00 94.12 110 LEU A CA 1
ATOM 850 C C . LEU A 1 110 ? 10.961 2.559 -4.018 1.00 94.12 110 LEU A C 1
ATOM 852 O O . LEU A 1 110 ? 10.063 2.255 -3.232 1.00 94.12 110 LEU A O 1
ATOM 856 N N . GLN A 1 111 ? 11.987 3.335 -3.650 1.00 95.06 111 GLN A N 1
ATOM 857 C CA . GLN A 1 111 ? 12.112 3.906 -2.307 1.00 95.06 111 GLN A CA 1
ATOM 858 C C . GLN A 1 111 ? 10.958 4.868 -1.986 1.00 95.06 111 GLN A C 1
ATOM 860 O O . GLN A 1 111 ? 10.411 4.814 -0.880 1.00 95.06 111 GLN A O 1
ATOM 865 N N . SER A 1 112 ? 10.603 5.752 -2.923 1.00 95.56 112 SER A N 1
ATOM 866 C CA . SER A 1 112 ? 9.502 6.707 -2.770 1.00 95.56 112 SER A CA 1
ATOM 867 C C . SER A 1 112 ? 8.181 5.976 -2.546 1.00 95.56 112 SER A C 1
ATOM 869 O O . SER A 1 112 ? 7.522 6.220 -1.534 1.00 95.56 112 SER A O 1
ATOM 871 N N . LEU A 1 113 ? 7.862 4.993 -3.392 1.00 95.69 113 LEU A N 1
ATOM 872 C CA . LEU A 1 113 ? 6.640 4.202 -3.304 1.00 95.69 113 LEU A CA 1
ATOM 873 C C . LEU A 1 113 ? 6.532 3.483 -1.953 1.00 95.69 113 LEU A C 1
ATOM 875 O O . LEU A 1 113 ? 5.494 3.566 -1.293 1.00 95.69 113 LEU A O 1
ATOM 879 N N . LEU A 1 114 ? 7.606 2.833 -1.490 1.00 95.56 114 LEU A N 1
ATOM 880 C CA . LEU A 1 114 ? 7.640 2.176 -0.177 1.00 95.56 114 LEU A CA 1
ATOM 881 C C . LEU A 1 114 ? 7.460 3.174 0.972 1.00 95.56 114 LEU A C 1
ATOM 883 O O . LEU A 1 114 ? 6.669 2.940 1.884 1.00 95.56 114 LEU A O 1
ATOM 887 N N . THR A 1 115 ? 8.169 4.302 0.922 1.00 96.31 115 THR A N 1
ATOM 888 C CA . THR A 1 115 ? 8.122 5.328 1.974 1.00 96.31 115 THR A CA 1
ATOM 889 C C . THR A 1 115 ? 6.732 5.956 2.068 1.00 96.31 115 THR A C 1
ATOM 891 O O . THR A 1 115 ? 6.189 6.101 3.168 1.00 96.31 115 THR A O 1
ATOM 894 N N . ASN A 1 116 ? 6.132 6.287 0.923 1.00 95.69 116 ASN A N 1
ATOM 895 C CA . ASN A 1 116 ? 4.786 6.841 0.829 1.00 95.69 116 ASN A CA 1
ATOM 896 C C . ASN A 1 116 ? 3.739 5.827 1.297 1.00 95.69 116 ASN A C 1
ATOM 898 O O . ASN A 1 116 ? 2.850 6.186 2.065 1.00 95.69 116 ASN A O 1
ATOM 902 N N . SER A 1 117 ? 3.885 4.553 0.928 1.00 95.44 117 SER A N 1
ATOM 903 C CA . SER A 1 117 ? 2.977 3.487 1.363 1.00 95.44 117 SER A CA 1
ATOM 904 C C . SER A 1 117 ? 3.020 3.282 2.877 1.00 95.44 117 SER A C 1
ATOM 906 O O . SER A 1 117 ? 1.981 3.326 3.529 1.00 95.44 117 SER A O 1
ATOM 908 N N . ILE A 1 118 ? 4.215 3.151 3.469 1.00 94.88 118 ILE A N 1
ATOM 909 C CA . ILE A 1 118 ? 4.384 3.005 4.926 1.00 94.88 118 ILE A CA 1
ATOM 910 C C . ILE A 1 118 ? 3.800 4.215 5.663 1.00 94.88 118 ILE A C 1
ATOM 912 O O . ILE A 1 118 ? 3.117 4.064 6.679 1.00 94.88 118 ILE A O 1
ATOM 916 N N . SER A 1 119 ? 4.049 5.422 5.151 1.00 95.62 119 SER A N 1
ATOM 917 C CA . SER A 1 119 ? 3.564 6.662 5.763 1.00 95.62 119 SER A CA 1
ATOM 918 C C . SER A 1 119 ? 2.037 6.758 5.714 1.00 95.62 119 SER A C 1
ATOM 920 O O . SER A 1 119 ? 1.418 7.110 6.720 1.00 95.62 119 SER A O 1
ATOM 922 N N . SER A 1 120 ? 1.427 6.390 4.586 1.00 94.50 120 SER A N 1
ATOM 923 C CA . SER A 1 120 ? -0.027 6.346 4.411 1.00 94.50 120 SER A CA 1
ATOM 924 C C . SER A 1 120 ? -0.679 5.276 5.283 1.00 94.50 120 SER A C 1
ATOM 926 O O . SER A 1 120 ? -1.653 5.587 5.963 1.00 94.50 120 SER A O 1
ATOM 928 N N . ILE A 1 121 ? -0.107 4.067 5.368 1.00 93.00 121 ILE A N 1
ATOM 929 C CA . ILE A 1 121 ? -0.585 2.995 6.262 1.00 93.00 121 ILE A CA 1
ATOM 930 C C . ILE A 1 121 ? -0.541 3.464 7.718 1.00 93.00 121 ILE A C 1
ATOM 932 O O . ILE A 1 121 ? -1.528 3.366 8.446 1.00 93.00 121 ILE A O 1
ATOM 936 N N . LYS A 1 122 ? 0.582 4.054 8.146 1.00 92.81 122 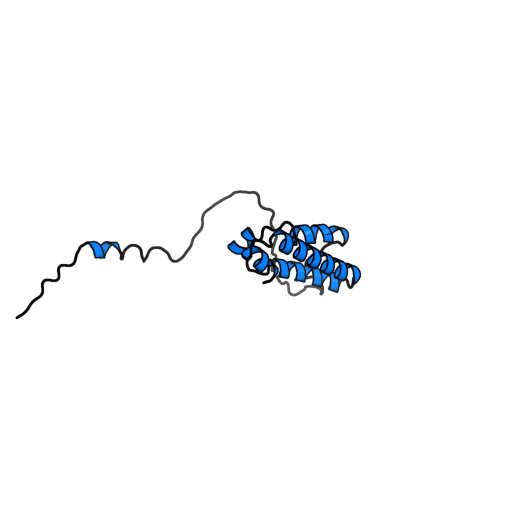LYS A N 1
ATOM 937 C CA . LYS A 1 122 ? 0.705 4.631 9.490 1.00 92.81 122 LYS A CA 1
ATOM 938 C C . LYS A 1 122 ? -0.356 5.705 9.731 1.00 92.81 122 LYS A C 1
ATOM 940 O O . LYS A 1 122 ? -0.938 5.752 10.816 1.00 92.81 122 LYS A O 1
ATOM 945 N N . HIS A 1 123 ? -0.607 6.564 8.743 1.00 92.75 123 HIS A N 1
ATOM 946 C CA . HIS A 1 123 ? -1.610 7.618 8.836 1.00 92.75 123 HIS A CA 1
ATOM 947 C C . HIS A 1 123 ? -3.022 7.048 9.031 1.00 92.75 123 HIS A C 1
ATOM 949 O O . HIS A 1 123 ? -3.692 7.426 9.993 1.00 92.75 123 HIS A O 1
ATOM 955 N N . VAL A 1 124 ? -3.459 6.108 8.187 1.00 91.25 124 VAL A N 1
ATOM 956 C CA . VAL A 1 124 ? -4.803 5.513 8.288 1.00 91.25 124 VAL A CA 1
ATOM 957 C C . VAL A 1 124 ? -4.970 4.662 9.546 1.00 91.25 124 VAL A C 1
ATOM 959 O O . VAL A 1 124 ? -6.013 4.744 10.193 1.00 91.25 124 VAL A O 1
ATOM 962 N N . ALA A 1 125 ? -3.938 3.928 9.970 1.00 89.06 125 ALA A N 1
ATOM 963 C CA . ALA A 1 125 ? -3.965 3.176 11.223 1.00 89.06 125 ALA A CA 1
ATOM 964 C C . ALA A 1 125 ? -4.086 4.110 12.438 1.00 89.06 125 ALA A C 1
ATOM 966 O O . ALA A 1 125 ? -4.894 3.875 13.334 1.00 89.06 125 ALA A O 1
ATOM 967 N N . THR A 1 126 ? -3.344 5.224 12.446 1.00 90.19 126 THR A N 1
ATOM 968 C CA . THR A 1 126 ? -3.428 6.220 13.529 1.00 90.19 126 THR A CA 1
ATOM 969 C C . THR A 1 126 ? -4.780 6.937 13.530 1.00 90.19 126 THR A C 1
ATOM 971 O O . THR A 1 126 ? -5.333 7.204 14.593 1.00 90.19 126 THR A O 1
ATOM 974 N N . LYS A 1 127 ? -5.356 7.229 12.358 1.00 89.50 127 LYS A N 1
ATOM 975 C CA . LYS A 1 127 ? -6.681 7.859 12.238 1.00 89.50 127 LYS A CA 1
ATOM 976 C C . LYS A 1 127 ? -7.797 6.972 12.802 1.00 89.50 127 LYS A C 1
ATOM 978 O O . LYS A 1 127 ? -8.709 7.489 13.438 1.00 89.50 127 LYS A O 1
ATOM 983 N N . AS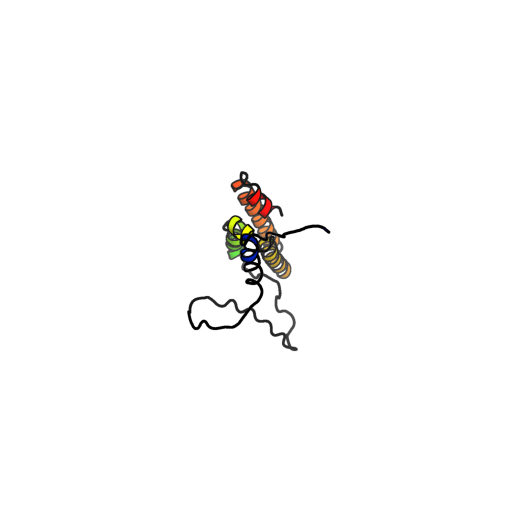N A 1 128 ? -7.691 5.657 12.616 1.00 86.00 128 ASN A N 1
ATOM 984 C CA . ASN A 1 128 ? -8.699 4.673 13.018 1.00 86.00 128 ASN A CA 1
ATOM 985 C C . ASN A 1 128 ? -8.347 3.924 14.318 1.00 86.00 128 ASN A C 1
ATOM 987 O O . ASN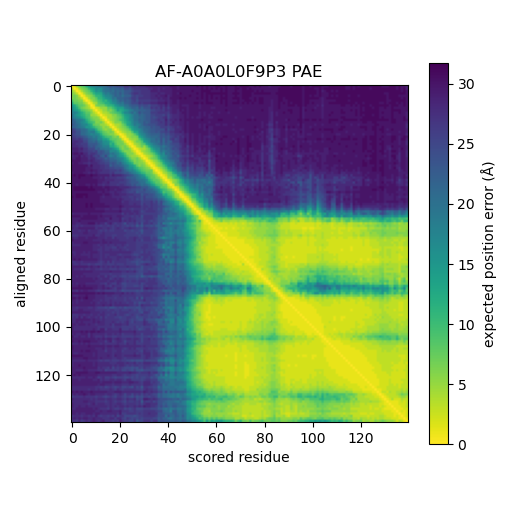 A 1 128 ? -8.908 2.868 14.584 1.00 86.00 128 ASN A O 1
ATOM 991 N N . HIS A 1 129 ? -7.436 4.451 15.144 1.00 84.50 129 HIS A N 1
ATOM 992 C CA . HIS A 1 129 ? -6.894 3.772 16.335 1.00 84.50 129 HIS A CA 1
ATOM 993 C C . HIS A 1 129 ? -7.939 3.313 17.373 1.00 84.50 129 HIS A C 1
ATOM 995 O O . HIS A 1 129 ? -7.631 2.494 18.234 1.00 84.50 129 HIS A O 1
ATOM 1001 N N . ASN A 1 130 ? -9.162 3.843 17.320 1.00 87.88 130 ASN A N 1
ATOM 1002 C CA . ASN A 1 130 ? -10.277 3.459 18.185 1.00 87.88 130 ASN A CA 1
ATOM 1003 C C . ASN A 1 130 ? -11.076 2.245 17.671 1.00 87.88 130 ASN A C 1
ATOM 1005 O O . ASN A 1 130 ? -11.908 1.719 18.408 1.00 87.88 130 ASN A O 1
ATOM 1009 N N . ARG A 1 131 ? -10.843 1.808 16.428 1.00 86.88 131 ARG A N 1
ATOM 1010 C CA . ARG A 1 131 ? -11.538 0.704 15.759 1.00 86.88 131 ARG A CA 1
ATOM 1011 C C . ARG A 1 131 ? -10.558 -0.421 15.446 1.00 86.88 131 ARG A C 1
ATOM 1013 O O . ARG A 1 131 ? -9.844 -0.385 14.446 1.00 86.88 131 ARG A O 1
ATOM 1020 N N . VAL A 1 132 ? -10.511 -1.414 16.334 1.00 85.19 132 VAL A N 1
ATOM 1021 C CA . VAL A 1 132 ? -9.578 -2.550 16.238 1.00 85.19 132 VAL A CA 1
ATOM 1022 C C . VAL A 1 132 ? -9.778 -3.329 14.940 1.00 85.19 132 VAL A C 1
ATOM 1024 O O . VAL A 1 132 ? -8.799 -3.697 14.314 1.00 85.19 132 VAL A O 1
ATOM 1027 N N . ASP A 1 133 ? -11.020 -3.503 14.499 1.00 83.44 133 ASP A N 1
ATOM 1028 C CA . ASP A 1 133 ? -11.402 -4.118 13.225 1.00 83.44 133 ASP A CA 1
ATOM 1029 C C . ASP A 1 133 ? -10.738 -3.438 12.016 1.00 83.44 133 ASP A C 1
ATOM 1031 O O . ASP A 1 133 ? -10.141 -4.104 11.169 1.00 83.44 133 ASP A O 1
ATOM 1035 N N . LEU A 1 134 ? -10.762 -2.102 11.975 1.00 84.56 134 LEU A N 1
ATOM 1036 C CA . LEU A 1 134 ? -10.160 -1.342 10.881 1.00 84.56 134 LEU A CA 1
ATOM 1037 C C . LEU A 1 134 ? -8.636 -1.307 10.963 1.00 84.56 134 LEU A C 1
ATOM 1039 O O . LEU A 1 134 ? -7.963 -1.298 9.939 1.00 84.56 134 LEU A O 1
ATOM 1043 N N . VAL A 1 135 ? -8.077 -1.271 12.172 1.00 85.56 135 VAL A N 1
ATOM 1044 C CA . VAL A 1 135 ? -6.624 -1.335 12.370 1.00 85.56 135 VAL A CA 1
ATOM 1045 C C . VAL A 1 135 ? -6.096 -2.722 12.002 1.00 85.56 135 VAL A C 1
ATOM 1047 O O . VAL A 1 135 ? -5.075 -2.815 11.326 1.00 85.56 135 VAL A O 1
ATOM 1050 N N . SER A 1 136 ? -6.808 -3.789 12.377 1.00 84.94 136 SER A N 1
ATOM 1051 C CA . SER A 1 136 ? -6.484 -5.169 12.013 1.00 84.94 136 SER A CA 1
ATOM 1052 C C . SER A 1 136 ? -6.441 -5.355 10.503 1.00 84.94 136 SER A C 1
ATOM 1054 O O . SER A 1 136 ? -5.497 -5.965 10.025 1.00 84.94 136 SER A O 1
ATOM 1056 N N . PHE A 1 137 ? -7.364 -4.762 9.741 1.00 85.19 137 PHE A N 1
ATOM 1057 C CA . PHE A 1 137 ? -7.333 -4.816 8.275 1.00 85.19 137 PHE A CA 1
ATOM 1058 C C . PHE A 1 137 ? -5.994 -4.355 7.664 1.00 85.19 137 PHE A C 1
ATOM 1060 O O . PHE A 1 137 ? -5.550 -4.924 6.674 1.00 85.19 137 PHE A O 1
ATOM 1067 N N . TRP A 1 138 ? -5.339 -3.347 8.249 1.00 85.12 138 TRP A N 1
ATOM 1068 C CA . TRP A 1 138 ? -4.051 -2.834 7.760 1.00 85.12 138 TRP A CA 1
ATOM 1069 C C . TRP A 1 138 ? -2.828 -3.601 8.287 1.00 85.12 138 TRP A C 1
ATOM 1071 O O . TRP A 1 138 ? -1.720 -3.377 7.802 1.00 85.12 138 TR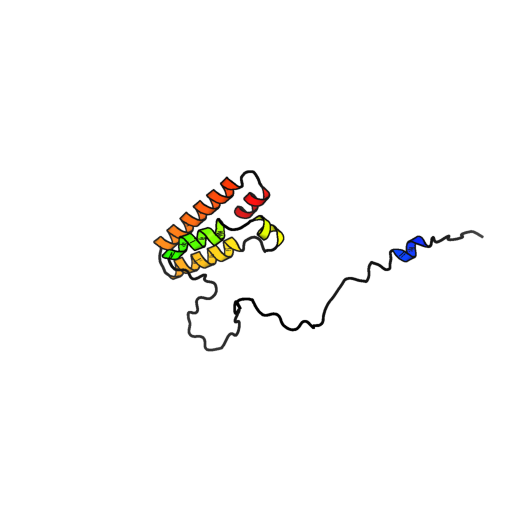P A O 1
ATOM 1081 N N . ILE A 1 139 ? -3.004 -4.444 9.309 1.00 82.56 139 ILE A N 1
ATOM 1082 C CA . ILE A 1 139 ? -1.931 -5.219 9.956 1.00 82.56 139 ILE A CA 1
ATOM 1083 C C . ILE A 1 139 ? -1.937 -6.685 9.495 1.00 82.56 139 ILE A C 1
ATOM 1085 O O . ILE A 1 139 ? -0.879 -7.315 9.482 1.00 82.56 139 ILE A O 1
ATOM 1089 N N . CYS A 1 140 ? -3.117 -7.218 9.175 1.00 74.88 140 CYS A N 1
ATOM 1090 C CA . CYS A 1 140 ? -3.338 -8.572 8.675 1.00 74.88 140 CYS A CA 1
ATOM 1091 C C . CYS A 1 140 ? -2.888 -8.720 7.220 1.00 74.88 140 CYS A C 1
ATOM 1093 O O . CYS A 1 140 ? -2.284 -9.776 6.931 1.00 74.88 140 CYS A O 1
#

Foldseek 3Di:
DDDDDDPDDPVVVVVVVVPPDDDDDDDDDDDDDDDDDDPDPDDDDDPPDDPDDLPQADDDDLVCLLVCLCVLQVVDDVVVCVVDHDQCPSVSNLVSDLVNCVVVVPVVSNVVSVVSNVVSLVVQLVVCVVPVSSNVSSVD

Solvent-accessible surface area (backbone atoms only — not comparable to full-atom values): 9366 Å² total; per-residue (Å²): 134,81,89,77,90,80,88,78,68,81,74,65,73,66,66,71,70,71,79,80,78,86,81,82,91,87,84,90,90,85,83,87,83,88,90,74,90,80,79,80,83,81,86,78,92,62,102,75,74,72,88,84,72,76,78,84,45,44,85,79,56,82,89,46,50,64,57,51,46,39,57,63,56,62,69,52,60,59,71,65,42,73,77,72,48,72,86,57,56,60,58,50,54,51,48,16,36,50,53,36,31,57,72,69,67,36,68,66,58,40,49,48,53,51,53,52,43,54,51,41,51,53,48,51,38,61,75,37,66,90,38,66,74,60,34,42,68,78,73,109

Mean predicted aligned error: 17.04 Å

Radius of gyration: 27.09 Å; Cα contacts (8 Å, |Δi|>4): 59; chains: 1; bounding box: 68×69×57 Å

Secondary structure (DSSP, 8-state):
---------GGGSSSSSSSSS-------------------------TT--S---TT-----GGGHHHHHIIIIIS--HHHHHHHS-TTHHHHHHHHHHHHHHHTT-HHHHHHHHHHHHHHHHHHHHHTTT-HHHHHHHH-

InterPro domains:
  IPR052072 Vascular development regulator domain-containing protein [PTHR16027] (55-139)

pLDDT: mean 70.6, std 23.33, range [27.62, 96.31]